Protein AF-A0A3B9MXT3-F1 (afdb_monomer_lite)

pLDDT: mean 76.18, std 14.79, range [45.34, 96.56]

Structure (mmCIF, N/CA/C/O backbone):
data_AF-A0A3B9MXT3-F1
#
_entry.id   AF-A0A3B9MXT3-F1
#
loop_
_atom_site.group_PDB
_atom_site.id
_atom_site.type_symbol
_atom_site.label_atom_id
_atom_site.label_alt_id
_atom_site.label_comp_id
_atom_site.label_asym_id
_atom_site.label_entity_id
_atom_site.label_seq_id
_atom_site.pdbx_PDB_ins_code
_atom_site.Cartn_x
_atom_site.Cartn_y
_atom_site.Cartn_z
_atom_site.occupancy
_atom_site.B_iso_or_equiv
_atom_site.auth_seq_id
_atom_site.auth_comp_id
_atom_site.auth_asym_id
_atom_site.auth_atom_id
_atom_site.pdbx_PDB_model_num
ATOM 1 N N . MET A 1 1 ? -10.001 1.259 -30.922 1.00 58.03 1 MET A N 1
ATOM 2 C CA . MET A 1 1 ? -8.940 0.218 -30.938 1.00 58.03 1 MET A CA 1
ATOM 3 C C . MET A 1 1 ? -7.512 0.734 -30.702 1.00 58.03 1 MET A C 1
ATOM 5 O O . MET A 1 1 ? -6.761 0.035 -30.041 1.00 58.03 1 MET A O 1
ATOM 9 N N . LYS A 1 2 ? -7.104 1.927 -31.178 1.00 63.16 2 LYS A N 1
ATOM 10 C CA . LYS A 1 2 ? -5.710 2.420 -31.033 1.00 63.16 2 LYS A CA 1
ATOM 11 C C . LYS A 1 2 ? -5.292 2.803 -29.598 1.00 63.16 2 LYS A C 1
ATOM 13 O O . LYS A 1 2 ? -4.173 2.499 -29.202 1.00 63.16 2 LYS A O 1
ATOM 18 N N . ILE A 1 3 ? -6.193 3.401 -28.807 1.00 68.50 3 ILE A N 1
ATOM 19 C CA . ILE A 1 3 ? -5.921 3.810 -27.411 1.00 68.50 3 ILE A CA 1
ATOM 20 C C . ILE A 1 3 ? -5.562 2.610 -26.519 1.00 68.50 3 ILE A C 1
ATOM 22 O O . ILE A 1 3 ? -4.593 2.669 -25.772 1.00 68.50 3 ILE A O 1
ATOM 26 N N . ILE A 1 4 ? -6.277 1.489 -26.649 1.00 76.25 4 ILE A N 1
ATOM 27 C CA . ILE A 1 4 ? -6.067 0.291 -25.816 1.00 76.25 4 ILE A CA 1
ATOM 28 C C . ILE A 1 4 ? -4.651 -0.272 -26.014 1.00 76.25 4 ILE A C 1
ATOM 30 O O . ILE A 1 4 ? -3.984 -0.640 -25.050 1.00 76.25 4 ILE A O 1
ATOM 34 N N . ASN A 1 5 ? -4.152 -0.268 -27.254 1.00 82.50 5 ASN A N 1
ATOM 35 C CA . ASN A 1 5 ? -2.799 -0.730 -27.565 1.00 82.50 5 ASN A CA 1
ATOM 36 C C . ASN A 1 5 ? -1.722 0.212 -27.010 1.00 82.50 5 ASN A C 1
ATOM 38 O O . ASN A 1 5 ? -0.669 -0.256 -26.577 1.00 82.50 5 ASN A O 1
ATOM 42 N N . PHE A 1 6 ? -1.986 1.522 -26.985 1.00 86.81 6 PHE A N 1
ATOM 43 C CA . PHE A 1 6 ? -1.079 2.499 -26.388 1.00 86.81 6 PHE A CA 1
ATOM 44 C C . PHE A 1 6 ? -0.994 2.333 -24.866 1.00 86.81 6 PHE A C 1
ATOM 46 O O . PHE A 1 6 ? 0.107 2.176 -24.343 1.00 86.81 6 PHE A O 1
ATOM 53 N N . LEU A 1 7 ? -2.133 2.251 -24.163 1.00 88.19 7 LEU A N 1
ATOM 54 C CA . LEU A 1 7 ? -2.140 1.992 -22.717 1.00 88.19 7 LEU A CA 1
ATOM 55 C C . LEU A 1 7 ? -1.473 0.659 -22.375 1.00 88.19 7 LEU A C 1
ATOM 57 O O . LEU A 1 7 ? -0.679 0.598 -21.440 1.00 88.19 7 LEU A O 1
ATOM 61 N N . LYS A 1 8 ? -1.735 -0.397 -23.155 1.00 88.19 8 LYS A N 1
ATOM 62 C CA . LYS A 1 8 ? -1.099 -1.704 -22.951 1.00 88.19 8 LYS A CA 1
ATOM 63 C C . LYS A 1 8 ? 0.421 -1.614 -23.072 1.00 88.19 8 LYS A C 1
ATOM 65 O O . LYS A 1 8 ? 1.123 -2.234 -22.283 1.00 88.19 8 LYS A O 1
ATOM 70 N N . ARG A 1 9 ? 0.935 -0.829 -24.023 1.00 87.62 9 ARG A N 1
ATOM 71 C CA . ARG A 1 9 ? 2.377 -0.641 -24.233 1.00 87.62 9 ARG A CA 1
ATOM 72 C C . ARG A 1 9 ? 3.023 0.179 -23.116 1.00 87.62 9 ARG A C 1
ATOM 74 O O . ARG A 1 9 ? 4.098 -0.190 -22.657 1.00 87.62 9 ARG A O 1
ATOM 81 N N . VAL A 1 10 ? 2.355 1.233 -22.646 1.00 90.69 10 VAL A N 1
ATOM 82 C CA . VAL A 1 10 ? 2.807 2.034 -21.494 1.00 90.69 10 VAL A CA 1
ATOM 83 C C . VAL A 1 10 ? 2.816 1.190 -20.217 1.00 90.69 10 VAL A C 1
ATOM 85 O O . VAL A 1 10 ? 3.800 1.204 -19.481 1.00 90.69 10 VAL A O 1
ATOM 88 N N . PHE A 1 11 ? 1.770 0.392 -19.987 1.00 90.75 11 PHE A N 1
ATOM 89 C CA . PHE A 1 11 ? 1.710 -0.542 -18.864 1.00 90.75 11 PHE A CA 1
ATOM 90 C C . PHE A 1 11 ? 2.823 -1.590 -18.933 1.00 90.75 11 PHE A C 1
ATOM 92 O O . PHE A 1 11 ? 3.509 -1.806 -17.938 1.00 90.75 11 PHE A O 1
ATOM 99 N N . LEU A 1 12 ? 3.045 -2.208 -20.103 1.00 89.25 12 LEU A N 1
ATOM 100 C CA . LEU A 1 12 ? 4.115 -3.192 -20.277 1.00 89.25 12 LEU A CA 1
ATOM 101 C C . LEU A 1 12 ? 5.489 -2.572 -20.016 1.00 89.25 12 LEU A C 1
ATOM 103 O O . LEU A 1 12 ? 6.310 -3.198 -19.365 1.00 89.25 12 LEU A O 1
ATOM 107 N N . PHE A 1 13 ? 5.722 -1.344 -20.483 1.00 88.44 13 PHE A N 1
ATOM 108 C CA . PHE A 1 13 ? 6.974 -0.626 -20.255 1.00 88.44 13 PHE A CA 1
ATOM 109 C C . PHE A 1 13 ? 7.203 -0.326 -18.769 1.00 88.44 13 PHE A C 1
ATOM 111 O O . PHE A 1 13 ? 8.298 -0.551 -18.260 1.00 88.44 13 PHE A O 1
ATOM 118 N N . TYR A 1 14 ? 6.169 0.123 -18.051 1.00 87.81 14 TYR A N 1
ATOM 119 C CA . TYR A 1 14 ? 6.260 0.355 -16.609 1.00 87.81 14 TYR A CA 1
ATOM 120 C C . TYR A 1 14 ? 6.483 -0.951 -15.838 1.00 87.81 14 TYR A C 1
ATOM 122 O O . TYR A 1 14 ? 7.337 -1.014 -14.957 1.00 87.81 14 TYR A O 1
ATOM 130 N N . TYR A 1 15 ? 5.757 -2.010 -16.202 1.00 87.88 15 TYR A N 1
ATOM 131 C CA . TYR A 1 15 ? 5.905 -3.333 -15.605 1.00 87.88 15 TYR A CA 1
ATOM 132 C C . TYR A 1 15 ? 7.298 -3.922 -15.854 1.00 87.88 15 TYR A C 1
ATOM 134 O O . TYR A 1 15 ? 7.926 -4.424 -14.924 1.00 87.88 15 TYR A O 1
ATOM 142 N N . ASP A 1 16 ? 7.805 -3.833 -17.083 1.00 85.38 16 ASP A N 1
ATOM 143 C CA . ASP A 1 16 ? 9.114 -4.362 -17.465 1.00 85.38 16 ASP A CA 1
ATOM 144 C C . ASP A 1 16 ? 10.253 -3.537 -16.846 1.00 85.38 16 ASP A C 1
ATOM 146 O O . ASP A 1 16 ? 11.197 -4.094 -16.286 1.00 85.38 16 ASP A O 1
ATOM 150 N N . GLY A 1 17 ? 10.122 -2.207 -16.805 1.00 85.31 17 GLY A N 1
ATOM 151 C CA . GLY A 1 17 ? 11.032 -1.329 -16.068 1.00 85.31 17 GLY A CA 1
ATOM 152 C C . GLY A 1 17 ? 11.063 -1.659 -14.573 1.00 85.31 17 GLY A C 1
ATOM 153 O O . GLY A 1 17 ? 12.129 -1.893 -14.005 1.00 85.31 17 GLY A O 1
ATOM 154 N N . PHE A 1 18 ? 9.897 -1.788 -13.937 1.00 86.00 18 PHE A N 1
ATOM 155 C CA . PHE A 1 18 ? 9.790 -2.150 -12.522 1.00 86.00 18 PHE A CA 1
ATOM 156 C C . PHE A 1 18 ? 10.347 -3.555 -12.231 1.00 86.00 18 PHE A C 1
ATOM 158 O O . PHE A 1 18 ? 11.018 -3.776 -11.219 1.00 86.00 18 PHE A O 1
ATOM 165 N N . LYS A 1 19 ? 10.132 -4.515 -13.139 1.00 82.50 19 LYS A N 1
ATOM 166 C CA . LYS A 1 19 ? 10.661 -5.879 -13.030 1.00 82.50 19 LYS A CA 1
ATOM 167 C C . LYS A 1 19 ? 12.179 -5.933 -13.213 1.00 82.50 19 LYS A C 1
ATOM 169 O O . 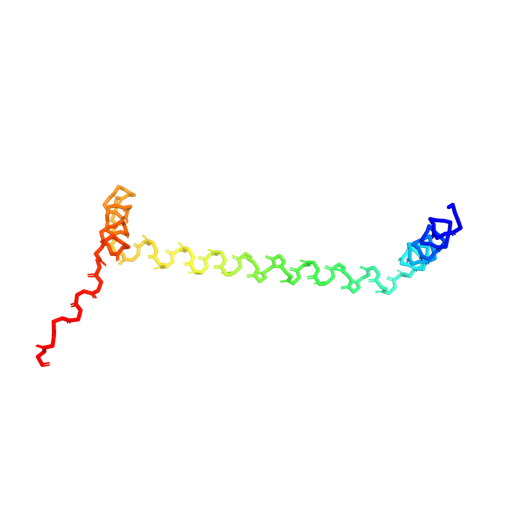LYS A 1 19 ? 12.820 -6.732 -12.529 1.00 82.50 19 LYS A O 1
ATOM 174 N N . ASN A 1 20 ? 12.765 -5.111 -14.075 1.00 84.62 20 ASN A N 1
ATOM 175 C CA . ASN A 1 20 ? 14.213 -5.102 -14.299 1.00 84.62 20 ASN A CA 1
ATOM 176 C C . ASN A 1 20 ? 14.976 -4.228 -13.283 1.00 84.62 20 ASN A C 1
ATOM 178 O O . ASN A 1 20 ? 16.191 -4.360 -13.146 1.00 84.62 20 ASN A O 1
ATOM 182 N N . MET A 1 21 ? 14.287 -3.401 -12.489 1.00 85.06 21 MET A N 1
ATOM 183 C CA . MET A 1 21 ? 14.909 -2.593 -11.434 1.00 85.06 21 MET A CA 1
ATOM 184 C C . MET A 1 21 ? 15.145 -3.386 -10.140 1.00 85.06 21 MET A C 1
ATOM 186 O O . MET A 1 21 ? 14.236 -3.632 -9.348 1.00 85.06 21 MET A O 1
ATOM 190 N N . THR A 1 22 ? 16.402 -3.713 -9.848 1.00 83.25 22 THR A N 1
ATOM 191 C CA . THR A 1 22 ? 16.821 -4.291 -8.556 1.00 83.25 22 THR A CA 1
ATOM 192 C C . THR A 1 22 ? 16.722 -3.290 -7.401 1.00 83.25 22 THR A C 1
ATOM 194 O O . THR A 1 22 ? 16.293 -3.656 -6.308 1.00 83.25 22 THR A O 1
ATOM 197 N N . VAL A 1 23 ? 17.061 -2.018 -7.636 1.00 86.25 23 VAL A N 1
ATOM 198 C CA . VAL A 1 23 ? 16.960 -0.943 -6.628 1.00 86.25 23 VAL A CA 1
ATOM 199 C C . VAL A 1 23 ? 15.501 -0.564 -6.353 1.00 86.25 23 VAL A C 1
ATOM 201 O O . VAL A 1 23 ? 15.105 -0.440 -5.196 1.00 86.25 23 VAL A O 1
ATOM 204 N N . GLY A 1 24 ? 14.678 -0.454 -7.402 1.00 87.12 24 GLY A N 1
ATOM 205 C CA . GLY A 1 24 ? 13.259 -0.099 -7.283 1.00 87.12 24 GLY A CA 1
ATOM 206 C C . GLY A 1 24 ? 12.456 -1.117 -6.472 1.00 87.12 24 GLY A C 1
ATOM 207 O O . GLY A 1 24 ? 11.704 -0.731 -5.582 1.00 87.12 24 GLY A O 1
ATOM 208 N N . LYS A 1 25 ? 12.687 -2.420 -6.692 1.00 85.06 25 LYS A N 1
ATOM 209 C CA . LYS A 1 25 ? 12.065 -3.486 -5.886 1.00 85.06 25 LYS A CA 1
ATOM 210 C C . LYS A 1 25 ? 12.436 -3.400 -4.409 1.00 85.06 25 LYS A C 1
ATOM 212 O O . LYS A 1 25 ? 11.564 -3.560 -3.562 1.00 85.06 25 LYS A O 1
ATOM 217 N N . LYS A 1 26 ? 13.710 -3.131 -4.094 1.00 91.62 26 LYS A N 1
ATOM 218 C CA . LYS A 1 26 ? 14.160 -2.948 -2.704 1.00 91.62 26 LYS A CA 1
ATOM 219 C C . LYS A 1 26 ? 13.464 -1.754 -2.058 1.00 91.62 26 LYS A C 1
ATOM 221 O O . LYS A 1 26 ? 12.976 -1.872 -0.941 1.00 91.62 26 LYS A O 1
ATOM 226 N N . LEU A 1 27 ? 13.365 -0.633 -2.771 1.00 91.94 27 LEU A N 1
ATOM 227 C CA . LEU A 1 27 ? 12.690 0.556 -2.260 1.00 91.94 27 LEU A CA 1
ATOM 228 C C . LEU A 1 27 ? 11.189 0.318 -2.048 1.00 91.94 27 LEU A C 1
ATOM 230 O O . LEU A 1 27 ? 10.650 0.689 -1.011 1.00 91.94 27 LEU A O 1
ATOM 234 N N . TRP A 1 28 ? 10.523 -0.356 -2.985 1.00 92.38 28 TRP A N 1
ATOM 235 C CA . TRP A 1 28 ? 9.107 -0.698 -2.853 1.00 92.38 28 TRP A CA 1
ATOM 236 C C . TRP A 1 28 ? 8.854 -1.665 -1.690 1.00 92.38 28 TRP A C 1
ATOM 238 O O . TRP A 1 28 ? 7.908 -1.473 -0.930 1.00 92.38 28 TRP A O 1
ATOM 248 N N . ALA A 1 29 ? 9.748 -2.636 -1.477 1.00 93.50 29 ALA A N 1
ATOM 249 C CA . ALA A 1 29 ? 9.710 -3.499 -0.300 1.00 93.50 29 ALA A CA 1
ATOM 250 C C . ALA A 1 29 ? 9.842 -2.690 1.002 1.00 93.50 29 ALA A C 1
ATOM 252 O O . ALA A 1 29 ? 9.064 -2.903 1.926 1.00 93.50 29 ALA A O 1
ATOM 253 N N . ILE A 1 30 ? 10.758 -1.714 1.059 1.00 95.50 30 ILE A N 1
ATOM 254 C CA . ILE A 1 30 ? 10.896 -0.807 2.212 1.00 95.50 30 ILE A CA 1
ATOM 255 C C . ILE A 1 30 ? 9.606 -0.009 2.440 1.00 95.50 30 ILE A C 1
ATOM 257 O O . ILE A 1 30 ? 9.163 0.109 3.580 1.00 95.50 30 ILE A O 1
ATOM 261 N N . ILE A 1 31 ? 8.980 0.515 1.381 1.00 95.06 31 ILE A N 1
ATOM 262 C CA . ILE A 1 31 ? 7.712 1.255 1.480 1.00 95.06 31 ILE A CA 1
ATOM 263 C C . ILE A 1 31 ? 6.605 0.355 2.035 1.00 95.06 31 ILE A C 1
ATOM 265 O O . ILE A 1 31 ? 5.916 0.764 2.964 1.00 95.06 31 ILE A O 1
ATOM 269 N N . ILE A 1 32 ? 6.460 -0.873 1.528 1.00 96.00 32 ILE A N 1
ATOM 270 C CA . ILE A 1 32 ? 5.467 -1.836 2.029 1.00 96.00 32 ILE A CA 1
ATOM 271 C C . ILE A 1 32 ? 5.710 -2.166 3.495 1.00 96.00 32 ILE A C 1
ATOM 273 O O . ILE A 1 32 ? 4.774 -2.135 4.287 1.00 96.00 32 ILE A 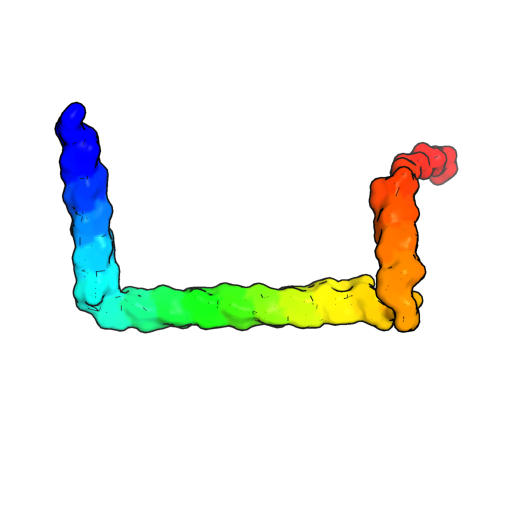O 1
ATOM 277 N N . ILE A 1 33 ? 6.957 -2.451 3.867 1.00 96.56 33 ILE A N 1
ATOM 278 C CA . ILE A 1 33 ? 7.327 -2.739 5.253 1.00 96.56 33 ILE A CA 1
ATOM 279 C C . ILE A 1 33 ? 6.984 -1.541 6.138 1.00 96.56 33 ILE A C 1
ATOM 281 O O . ILE A 1 33 ? 6.358 -1.707 7.179 1.00 96.56 33 ILE A O 1
ATOM 285 N N . LYS A 1 34 ? 7.326 -0.324 5.710 1.00 94.19 34 LYS A N 1
ATOM 286 C CA . LYS A 1 34 ? 7.020 0.898 6.455 1.00 94.19 34 LYS A CA 1
ATOM 287 C C . LYS A 1 34 ? 5.515 1.117 6.592 1.00 94.19 34 LYS A C 1
ATOM 289 O O . LYS A 1 34 ? 5.064 1.431 7.687 1.00 94.19 34 LYS A O 1
ATOM 294 N N . LEU A 1 35 ? 4.740 0.912 5.527 1.00 95.56 35 LEU A N 1
ATOM 295 C CA . LEU A 1 35 ? 3.278 0.994 5.562 1.00 95.56 35 LEU A CA 1
ATOM 296 C C . LEU A 1 35 ? 2.681 -0.055 6.498 1.00 95.56 35 LEU A C 1
ATOM 298 O O . LEU A 1 35 ? 1.799 0.274 7.283 1.00 95.56 35 LEU A O 1
ATOM 302 N N . PHE A 1 36 ? 3.188 -1.286 6.469 1.00 95.50 36 PHE A N 1
ATOM 303 C CA . PHE A 1 36 ? 2.757 -2.345 7.374 1.00 95.50 36 PHE A CA 1
ATOM 304 C C . PHE A 1 36 ? 3.082 -2.011 8.831 1.00 95.50 36 PHE A C 1
ATOM 306 O O . PHE A 1 36 ? 2.218 -2.142 9.688 1.00 95.50 36 PHE A O 1
ATOM 313 N N . ILE A 1 37 ? 4.295 -1.527 9.113 1.00 94.50 37 ILE A N 1
ATOM 314 C CA . ILE A 1 37 ? 4.716 -1.113 10.456 1.00 94.50 37 ILE A CA 1
ATOM 315 C C . ILE A 1 37 ? 3.871 0.068 10.940 1.00 94.50 37 ILE A C 1
ATOM 317 O O . ILE A 1 37 ? 3.364 0.025 12.053 1.00 94.50 37 ILE A O 1
ATOM 321 N N . MET A 1 38 ? 3.667 1.099 10.116 1.00 90.50 38 MET A N 1
ATOM 322 C CA . MET A 1 38 ? 2.817 2.239 10.474 1.00 90.50 38 MET A CA 1
ATOM 323 C C . MET A 1 38 ? 1.373 1.802 10.711 1.00 90.50 38 MET A C 1
ATOM 325 O O . MET A 1 38 ? 0.773 2.208 11.699 1.00 90.50 38 MET A O 1
ATOM 329 N N . PHE A 1 39 ? 0.828 0.931 9.863 1.00 91.38 39 PHE A N 1
ATOM 330 C CA . PHE A 1 39 ? -0.504 0.371 10.052 1.00 91.38 39 PHE A CA 1
ATOM 331 C C . PHE A 1 39 ? -0.591 -0.475 11.322 1.00 91.38 39 PHE A C 1
ATOM 333 O O . PHE A 1 39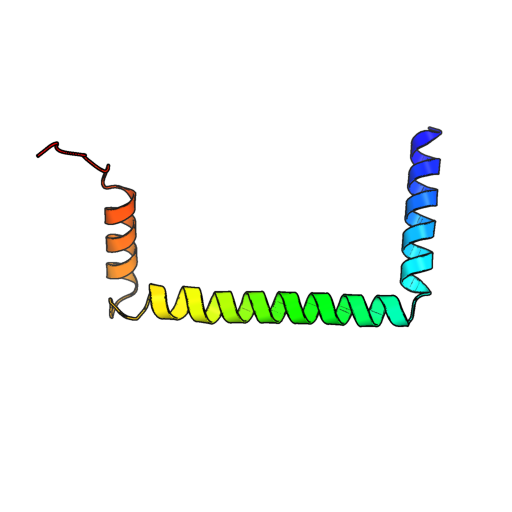 ? -1.557 -0.351 12.058 1.00 91.38 39 PHE A O 1
ATOM 340 N N . ALA A 1 40 ? 0.410 -1.304 11.617 1.00 90.19 40 ALA A N 1
ATOM 341 C CA . ALA A 1 40 ? 0.443 -2.141 12.809 1.00 90.19 40 ALA A CA 1
ATOM 342 C C . ALA A 1 40 ? 0.596 -1.312 14.091 1.00 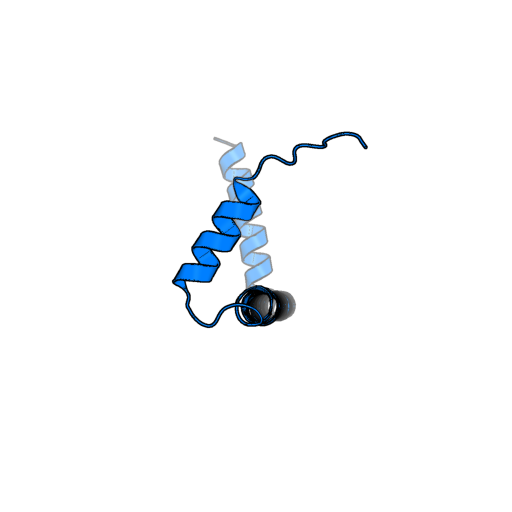90.19 40 ALA A C 1
ATOM 344 O O . ALA A 1 40 ? -0.100 -1.596 15.060 1.00 90.19 40 ALA A O 1
ATOM 345 N N . ILE A 1 41 ? 1.447 -0.279 14.091 1.00 86.44 41 ILE A N 1
ATOM 346 C CA . ILE A 1 41 ? 1.623 0.643 15.222 1.00 86.44 41 ILE A CA 1
ATOM 347 C C . ILE A 1 41 ? 0.350 1.453 15.441 1.00 86.44 41 ILE A C 1
ATOM 349 O O . ILE A 1 41 ? -0.156 1.483 16.552 1.00 86.44 41 ILE A O 1
ATOM 353 N N . LEU A 1 42 ? -0.211 2.067 14.396 1.00 83.69 42 LEU A N 1
ATOM 354 C CA . LEU A 1 42 ? -1.487 2.770 14.515 1.00 83.69 42 LEU A CA 1
ATOM 355 C C . LEU A 1 42 ? -2.579 1.803 14.965 1.00 83.69 42 LEU A C 1
ATOM 357 O O . LEU A 1 42 ? -3.308 2.116 15.888 1.00 83.69 42 LEU A O 1
ATOM 361 N N . LYS A 1 43 ? -2.655 0.594 14.406 1.00 82.94 43 LYS A N 1
ATOM 362 C CA . LYS A 1 43 ? -3.645 -0.402 14.819 1.00 82.94 43 LYS A CA 1
ATOM 363 C C . LYS A 1 43 ? -3.483 -0.784 16.289 1.00 82.94 43 LYS A C 1
ATOM 365 O O . LYS A 1 43 ? -4.461 -0.818 17.015 1.00 82.94 43 LYS A O 1
ATOM 370 N N . ILE A 1 44 ? -2.272 -1.089 16.743 1.00 80.50 44 ILE A N 1
ATOM 371 C CA . ILE A 1 44 ? -2.059 -1.535 18.119 1.00 80.50 44 ILE A CA 1
ATOM 372 C C . ILE A 1 44 ? -2.216 -0.378 19.108 1.00 80.50 44 ILE A C 1
ATOM 374 O O . ILE A 1 44 ? -2.799 -0.588 20.156 1.00 80.50 44 ILE A O 1
ATOM 378 N N . PHE A 1 45 ? -1.767 0.829 18.764 1.00 74.31 45 PHE A N 1
ATOM 379 C CA . PHE A 1 45 ? -1.805 2.004 19.634 1.00 74.31 45 PHE A CA 1
ATOM 380 C C . PHE A 1 45 ? -3.179 2.692 19.622 1.00 74.31 45 PHE A C 1
ATOM 382 O O . PHE A 1 45 ? -3.800 2.836 20.667 1.00 74.31 45 PHE A O 1
ATOM 389 N N . PHE A 1 46 ? -3.729 3.029 18.447 1.00 67.81 46 PHE A N 1
ATOM 390 C CA . PHE A 1 46 ? -5.064 3.640 18.360 1.00 67.81 46 PHE A CA 1
ATOM 391 C C . PHE A 1 46 ? -6.187 2.688 18.782 1.00 67.81 46 PHE A C 1
ATOM 393 O O . PHE A 1 46 ? -7.198 3.172 19.279 1.00 67.81 46 PHE A O 1
ATOM 400 N N . PHE A 1 47 ? -6.058 1.364 18.604 1.00 64.00 47 PHE A N 1
ATOM 401 C CA . PHE A 1 47 ? -7.137 0.441 18.989 1.00 64.00 47 PHE A CA 1
ATOM 402 C C . PHE A 1 47 ? -6.944 -0.236 20.350 1.00 64.00 47 PHE A C 1
ATOM 404 O O . PHE A 1 47 ? -7.949 -0.679 20.897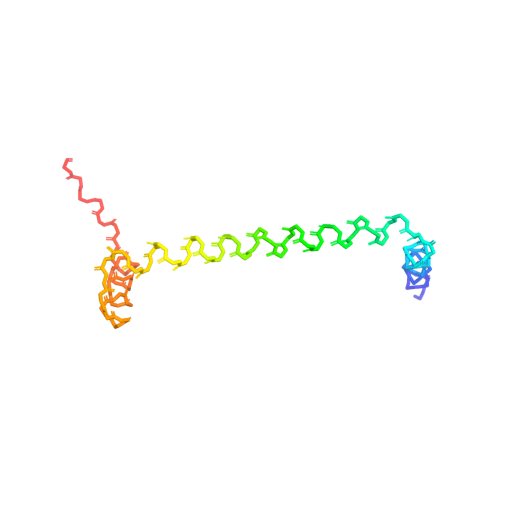 1.00 64.00 47 PHE A O 1
ATOM 411 N N . LYS A 1 48 ? -5.736 -0.349 20.933 1.00 60.69 48 LYS A N 1
ATOM 412 C CA . LYS A 1 48 ? -5.630 -0.900 22.302 1.00 60.69 48 LYS A CA 1
ATOM 413 C C . LYS A 1 48 ? -6.004 0.113 23.376 1.00 60.69 48 LYS A C 1
ATOM 415 O O . LYS A 1 48 ? -6.718 -0.282 24.294 1.00 60.69 48 LYS A O 1
ATOM 420 N N . ASP A 1 49 ? -5.605 1.376 23.239 1.00 55.66 49 ASP A N 1
ATOM 421 C CA . ASP A 1 49 ? -5.789 2.370 24.308 1.00 55.66 49 ASP A CA 1
ATOM 422 C C . ASP A 1 49 ? -7.107 3.148 24.204 1.00 55.66 49 ASP A C 1
ATOM 424 O O . ASP A 1 49 ? -7.627 3.612 25.211 1.00 55.66 49 ASP A O 1
ATOM 428 N N . PHE A 1 50 ? -7.731 3.227 23.023 1.00 54.25 50 PHE A N 1
ATOM 429 C CA . PHE A 1 50 ? -9.064 3.840 22.908 1.00 54.25 50 PHE A CA 1
ATOM 430 C C . PHE A 1 50 ? -10.176 2.958 23.501 1.00 54.25 50 PHE A C 1
ATOM 432 O O . PHE A 1 50 ? -11.256 3.435 23.835 1.00 54.25 50 PHE A O 1
ATOM 439 N N . LEU A 1 51 ? -9.931 1.652 23.601 1.00 54.75 51 LEU A N 1
ATOM 440 C CA . LEU A 1 51 ? -10.969 0.650 23.810 1.00 54.75 51 LEU A CA 1
ATOM 441 C C . LEU A 1 51 ? -10.852 -0.072 25.170 1.00 54.75 51 LEU A C 1
ATOM 443 O O . LEU A 1 51 ? -11.860 -0.591 25.635 1.00 54.75 51 LEU A O 1
ATOM 447 N N . ASN A 1 52 ? -9.678 -0.133 25.811 1.00 52.22 52 ASN A N 1
ATOM 448 C CA . ASN A 1 52 ? -9.487 -0.931 27.038 1.00 52.22 52 ASN A CA 1
ATOM 449 C C . ASN A 1 52 ? -9.277 -0.120 28.325 1.00 52.22 52 ASN A C 1
ATOM 451 O O . ASN A 1 52 ? -9.414 -0.687 29.400 1.00 52.22 52 ASN A O 1
ATOM 455 N N . ASP A 1 53 ? -8.987 1.182 28.265 1.00 53.34 53 ASP A N 1
ATOM 456 C CA . ASP A 1 53 ? -8.656 1.962 29.475 1.00 53.34 53 ASP A CA 1
ATOM 457 C C . ASP A 1 53 ? -9.896 2.427 30.279 1.00 53.34 53 ASP A C 1
ATOM 459 O O . ASP A 1 53 ? -9.790 3.159 31.262 1.00 53.34 53 ASP A O 1
ATOM 463 N N . LYS A 1 54 ? -11.111 2.042 29.854 1.00 52.91 54 LYS A N 1
ATOM 464 C CA . LYS A 1 54 ? -12.378 2.517 30.449 1.00 52.91 54 LYS A CA 1
ATOM 465 C C . LYS A 1 54 ? -13.433 1.435 30.723 1.00 52.91 54 LYS A C 1
ATOM 467 O O . LYS A 1 54 ? -14.343 1.724 31.492 1.00 52.91 54 LYS A O 1
ATOM 472 N N . PHE A 1 55 ? -13.354 0.238 30.128 1.00 53.06 55 PHE A N 1
ATOM 473 C CA . PHE A 1 55 ? -14.442 -0.750 30.204 1.00 53.06 55 PHE A CA 1
ATOM 474 C C . PHE A 1 55 ? -13.921 -2.193 30.213 1.00 53.06 55 PHE A C 1
ATOM 476 O O . PHE A 1 55 ? -13.224 -2.612 29.292 1.00 53.06 55 PHE A O 1
ATOM 483 N N . ASP A 1 56 ? -14.301 -2.942 31.249 1.00 55.88 56 ASP A N 1
ATOM 484 C CA . ASP A 1 56 ? -13.883 -4.327 31.530 1.00 55.88 56 ASP A CA 1
ATOM 485 C C . ASP A 1 56 ? -14.641 -5.360 30.662 1.00 55.88 56 ASP A C 1
ATOM 487 O O . ASP A 1 56 ? -14.227 -6.510 30.514 1.00 55.88 56 ASP A O 1
ATOM 491 N N . THR A 1 57 ? -15.761 -4.953 30.044 1.00 58.34 57 THR A N 1
ATOM 492 C CA . THR A 1 57 ? -16.620 -5.826 29.228 1.00 58.34 57 THR A CA 1
ATOM 493 C C . THR A 1 57 ? -16.854 -5.235 27.834 1.00 58.34 57 THR A C 1
ATOM 495 O O . THR A 1 57 ? -17.344 -4.118 27.687 1.00 58.34 57 THR A O 1
ATOM 498 N N . GLU A 1 58 ? -16.597 -6.023 26.783 1.00 57.78 58 GLU A N 1
ATOM 499 C CA . GLU A 1 58 ? -16.781 -5.635 25.368 1.00 57.78 58 GLU A CA 1
ATOM 500 C C . GLU A 1 58 ? -18.202 -5.129 25.026 1.00 57.78 58 GLU A C 1
ATOM 502 O O . GLU A 1 58 ? -18.373 -4.389 24.059 1.00 57.78 58 GLU A O 1
ATOM 507 N N . ARG A 1 59 ? -19.221 -5.497 25.819 1.00 61.66 59 ARG A N 1
ATOM 508 C CA . ARG A 1 59 ? -20.617 -5.047 25.651 1.00 61.66 59 ARG A CA 1
ATOM 509 C C . ARG A 1 59 ? -20.844 -3.592 26.077 1.00 61.66 59 ARG A C 1
ATOM 511 O O . ARG A 1 59 ? -21.368 -2.823 25.283 1.00 61.66 59 ARG A O 1
ATOM 518 N N . GLU A 1 60 ? -20.394 -3.197 27.269 1.00 63.97 60 GLU A N 1
ATOM 519 C CA . GLU A 1 60 ? -20.604 -1.834 27.806 1.00 63.97 60 GLU A CA 1
ATOM 520 C C . GLU A 1 60 ? -19.966 -0.754 26.930 1.00 63.97 60 GLU A C 1
ATOM 522 O O . GLU A 1 60 ? -20.463 0.356 26.769 1.00 63.97 60 GLU A O 1
ATOM 527 N N . LYS A 1 61 ? -18.856 -1.117 26.311 1.00 64.75 61 LYS A N 1
ATOM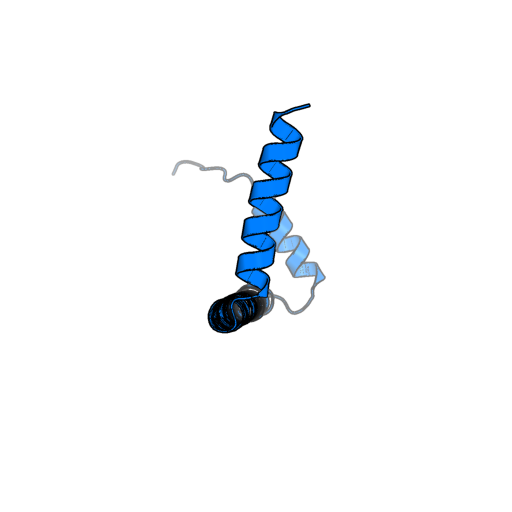 528 C CA . LYS A 1 61 ? -18.081 -0.284 25.408 1.00 64.75 61 LYS A CA 1
ATOM 529 C C . LYS A 1 61 ? -18.763 -0.041 24.065 1.00 64.75 61 LYS A C 1
ATOM 531 O O . LYS A 1 61 ? -18.688 1.066 23.537 1.00 64.75 61 LYS A O 1
ATOM 536 N N . ALA A 1 62 ? -19.415 -1.064 23.512 1.00 68.62 62 ALA A N 1
ATOM 537 C CA . ALA A 1 62 ? -20.221 -0.910 22.307 1.00 68.62 62 ALA A CA 1
ATOM 538 C C . ALA A 1 62 ? -21.419 0.008 22.585 1.00 68.62 62 ALA A C 1
ATOM 540 O O . ALA A 1 62 ? -21.664 0.931 21.809 1.00 68.62 62 ALA A O 1
ATOM 541 N N . ASP A 1 63 ? -22.084 -0.184 23.727 1.00 72.12 63 ASP A N 1
ATOM 542 C CA . ASP A 1 63 ? -23.228 0.629 24.144 1.00 72.12 63 ASP A CA 1
ATOM 543 C C . ASP A 1 63 ? -22.833 2.100 24.385 1.00 72.12 63 ASP A C 1
ATOM 545 O O . ASP A 1 63 ? -23.495 2.997 23.867 1.00 72.12 63 ASP A O 1
ATOM 549 N N . TYR A 1 64 ? -21.699 2.369 25.048 1.00 69.75 64 TYR A N 1
ATOM 550 C CA . TYR A 1 64 ? -21.196 3.734 25.276 1.00 69.75 64 TYR A CA 1
ATOM 551 C C . TYR A 1 64 ? -20.848 4.479 23.976 1.00 69.75 64 TYR A C 1
ATOM 553 O O . TYR A 1 64 ? -21.168 5.658 23.812 1.00 69.75 64 TYR A O 1
ATOM 561 N N . VAL A 1 65 ? -20.208 3.801 23.016 1.00 72.06 65 VAL A N 1
ATOM 562 C CA . VAL A 1 65 ? -19.878 4.398 21.709 1.00 72.06 65 VAL A CA 1
ATOM 563 C C . VAL A 1 65 ? -21.146 4.684 20.903 1.00 72.06 65 VAL A C 1
ATOM 565 O O . VAL A 1 65 ? -21.246 5.743 20.284 1.00 72.06 65 VAL A O 1
ATOM 568 N N . ILE A 1 66 ? -22.125 3.775 20.926 1.00 76.75 66 ILE A N 1
ATOM 569 C CA . ILE A 1 66 ? -23.428 3.987 20.281 1.00 76.75 66 ILE A CA 1
ATOM 570 C C . ILE A 1 66 ? -24.132 5.188 20.907 1.00 76.75 66 ILE A C 1
ATOM 572 O O . ILE A 1 66 ? -24.653 6.027 20.175 1.00 76.75 66 ILE A O 1
ATOM 576 N N . GLU A 1 67 ? -24.106 5.317 22.231 1.00 75.69 67 GLU A N 1
ATOM 577 C CA . GLU A 1 67 ? -24.716 6.442 22.931 1.00 75.69 67 GLU A CA 1
ATOM 578 C C . GLU A 1 67 ? -24.076 7.779 22.522 1.00 75.69 67 GLU A C 1
ATOM 580 O O . GLU A 1 67 ? -24.788 8.702 22.141 1.00 75.69 67 GLU A O 1
ATOM 585 N N . GLN A 1 68 ? -22.742 7.873 22.482 1.00 73.56 68 GLN A N 1
ATOM 586 C CA . GLN A 1 68 ? -22.033 9.090 22.055 1.00 73.56 68 GLN A CA 1
ATOM 587 C C . GLN A 1 68 ? -22.240 9.439 20.570 1.00 73.56 68 GLN A C 1
ATOM 589 O O . GLN A 1 68 ? -22.261 10.615 20.215 1.00 73.56 68 GLN A O 1
ATOM 594 N N . LEU A 1 69 ? -22.395 8.441 19.691 1.00 76.75 69 LEU A N 1
ATOM 595 C CA . LEU A 1 69 ? -22.661 8.656 18.261 1.00 76.75 69 LEU A CA 1
ATOM 596 C C . LEU A 1 69 ? -24.132 8.986 17.968 1.00 76.75 69 LEU A C 1
ATOM 598 O O . LEU A 1 69 ? -24.426 9.631 16.962 1.00 76.75 69 LEU A O 1
ATOM 602 N N . THR A 1 70 ? -25.045 8.525 18.824 1.00 78.44 70 THR A N 1
ATOM 603 C CA . THR A 1 70 ? -26.496 8.700 18.665 1.00 78.44 70 THR A CA 1
ATOM 604 C C . THR A 1 70 ? -27.011 9.909 19.437 1.00 78.44 70 THR A C 1
ATOM 606 O O . THR A 1 70 ? -28.090 10.399 19.117 1.00 78.44 70 THR A O 1
ATOM 609 N N . GLN A 1 71 ? -26.257 10.428 20.413 1.00 71.31 71 GLN A N 1
ATOM 610 C CA . GLN A 1 71 ? -26.570 11.700 21.053 1.00 71.31 71 GLN A CA 1
ATOM 611 C C . GLN A 1 71 ? -26.364 12.837 20.037 1.00 71.31 71 GLN A C 1
ATOM 613 O O . GLN A 1 71 ? -25.224 13.159 19.686 1.00 71.31 71 GLN A O 1
ATOM 618 N N . PRO A 1 72 ? -27.437 13.489 19.547 1.00 58.97 72 PRO A N 1
ATOM 619 C CA . PRO A 1 72 ? -27.271 14.739 18.834 1.00 58.97 72 PRO A CA 1
ATOM 620 C C . PRO A 1 72 ? -26.622 15.725 19.804 1.00 58.97 72 PRO A C 1
ATOM 622 O O . PRO A 1 72 ? -27.070 15.874 20.943 1.00 58.97 72 PRO A O 1
ATOM 625 N N . LYS A 1 73 ? -25.557 16.401 19.360 1.00 55.06 73 LYS A N 1
ATOM 626 C CA . LYS A 1 73 ? -25.013 17.564 20.060 1.00 55.06 73 LYS A CA 1
ATOM 627 C C . LYS A 1 73 ? -26.105 18.631 20.088 1.00 55.06 73 LYS A C 1
ATOM 629 O O . LYS A 1 73 ? -26.170 19.493 19.215 1.00 55.06 73 LYS A O 1
ATOM 634 N N . ASN A 1 74 ? -26.965 18.565 21.091 1.00 59.50 74 ASN A N 1
ATOM 635 C CA . ASN A 1 74 ? -27.847 19.650 21.445 1.00 59.50 74 ASN A CA 1
ATOM 636 C C . ASN A 1 74 ? -26.932 20.699 22.068 1.00 59.50 74 ASN A C 1
ATOM 638 O O . ASN A 1 74 ? -26.610 20.649 23.252 1.00 59.50 74 ASN A O 1
ATOM 642 N N . THR A 1 75 ? -26.434 21.611 21.233 1.00 55.75 75 THR A N 1
ATOM 643 C CA . THR A 1 75 ? -25.974 22.921 21.686 1.00 55.75 75 THR A CA 1
ATOM 644 C C . THR A 1 75 ? -27.175 23.627 22.304 1.00 55.75 75 THR A C 1
ATOM 646 O O . THR A 1 75 ? -27.852 24.416 21.647 1.00 55.75 75 THR A O 1
ATOM 649 N N . SER A 1 76 ? -27.483 23.280 23.550 1.00 50.88 76 SER A N 1
ATOM 650 C CA . SER A 1 76 ? -28.242 24.147 24.431 1.00 50.88 76 SER A CA 1
ATOM 651 C C . SER A 1 76 ? -27.325 25.324 24.722 1.00 50.88 76 SER A C 1
ATOM 653 O O . SER A 1 76 ? -26.276 25.167 25.342 1.00 50.88 76 SER A O 1
ATOM 655 N N . ASN A 1 77 ? -27.671 26.456 24.120 1.00 53.69 77 ASN A N 1
ATOM 656 C CA . ASN A 1 77 ? -27.092 27.748 24.428 1.00 53.69 77 ASN A CA 1
ATOM 657 C C . ASN A 1 77 ? -27.307 28.019 25.920 1.00 53.69 77 ASN A C 1
ATOM 659 O O . ASN A 1 77 ? -28.456 28.187 26.316 1.00 53.69 77 ASN A O 1
ATOM 663 N N . ASP A 1 78 ? -26.217 28.068 26.677 1.00 45.34 78 ASP A N 1
ATOM 664 C CA . ASP A 1 78 ? -26.074 28.823 27.922 1.00 45.34 78 ASP A CA 1
ATOM 665 C C . ASP A 1 78 ? -24.747 29.591 27.834 1.00 45.34 78 ASP A C 1
ATOM 667 O O . ASP A 1 78 ? -23.722 28.960 27.470 1.00 45.34 78 ASP A O 1
#

Radius of gyration: 24.5 Å; chains: 1; bounding box: 45×35×63 Å

Sequence (78 aa):
MKIINFLKRVFLFYYDGFKNMTVGKKLWAIIIIKLFIMFAILKIFFFKDFLNDKFDTEREKADYVIEQLTQPKNTSND

Secondary structure (DSSP, 8-state):
-HHHHHHHHHHHHHHHHHHH-HHHHHHHHHHHHHHHHHHHHHHHHHHHHHHHSS-SSHHHHHHHHHHHHHS-------

Foldseek 3Di:
DVVVVVVVVVVVVVVVVCVPDPPNVVVVVVVVVVVVVVCVCCCCVVVVVVQPPPDPDPVVSVVVVCCVVVDDPPPPDD